Protein AF-A0A126QWK6-F1 (afdb_monomer)

Nearest PDB structures (foldseek):
  6i5v-assembly1_A  TM=4.350E-01  e=7.421E+00  Bifidobacterium animalis subsp. lactis

Structure (mmCIF, N/CA/C/O backbone):
data_AF-A0A126QWK6-F1
#
_entry.id   AF-A0A126QWK6-F1
#
loop_
_atom_site.group_PDB
_atom_site.id
_atom_site.type_symbol
_atom_site.label_atom_id
_atom_site.label_alt_id
_atom_site.label_comp_id
_atom_site.label_asym_id
_atom_site.label_entity_id
_atom_site.label_seq_id
_atom_site.pdbx_PDB_ins_code
_atom_site.Cartn_x
_atom_site.Cartn_y
_atom_site.Cartn_z
_atom_site.occupancy
_atom_site.B_iso_or_equiv
_atom_site.auth_seq_id
_atom_site.auth_comp_id
_atom_site.auth_asym_id
_atom_site.auth_atom_id
_atom_site.pdbx_PDB_model_num
ATOM 1 N N . MET A 1 1 ? -52.380 3.156 45.733 1.00 68.06 1 MET A N 1
ATOM 2 C CA . MET A 1 1 ? -51.378 4.112 46.2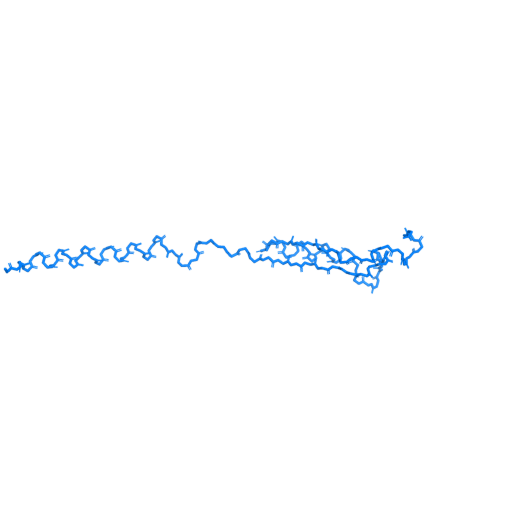57 1.00 68.06 1 MET A CA 1
ATOM 3 C C . MET A 1 1 ? -50.035 3.400 46.301 1.00 68.06 1 MET A C 1
ATOM 5 O O . MET A 1 1 ? -49.909 2.429 47.035 1.00 68.06 1 MET A O 1
ATOM 9 N N . ILE A 1 2 ? -49.073 3.792 45.464 1.00 70.88 2 ILE A N 1
ATOM 10 C CA . ILE A 1 2 ? -47.746 3.155 45.439 1.00 70.88 2 ILE A CA 1
ATOM 11 C C . ILE A 1 2 ? -46.962 3.650 46.657 1.00 70.88 2 ILE A C 1
ATOM 13 O O . ILE A 1 2 ? -46.935 4.848 46.936 1.00 70.88 2 ILE A O 1
ATOM 17 N N . SER A 1 3 ? -46.359 2.734 47.417 1.00 82.00 3 SER A N 1
ATOM 18 C CA . SER A 1 3 ? -45.609 3.111 48.615 1.00 82.00 3 SER A CA 1
ATOM 19 C C . SER A 1 3 ? -44.305 3.815 48.229 1.00 82.00 3 SER A C 1
ATOM 21 O O . SER A 1 3 ? -43.636 3.445 47.263 1.00 82.00 3 SER A O 1
ATOM 23 N N . ARG A 1 4 ? -43.903 4.824 49.010 1.00 82.38 4 ARG A N 1
ATOM 24 C CA . ARG A 1 4 ? -42.670 5.600 48.777 1.00 82.38 4 ARG A CA 1
ATOM 25 C C . ARG A 1 4 ? -41.425 4.708 48.643 1.00 82.38 4 ARG A C 1
ATOM 27 O O . ARG A 1 4 ? -40.516 5.035 47.893 1.00 82.38 4 ARG A O 1
ATOM 34 N N . LYS A 1 5 ? -41.418 3.554 49.320 1.00 85.75 5 LYS A N 1
ATOM 35 C CA . LYS A 1 5 ? -40.352 2.543 49.250 1.00 85.75 5 LYS A CA 1
ATOM 36 C C . LYS A 1 5 ? -40.263 1.879 47.871 1.00 85.75 5 LYS A C 1
ATOM 38 O O . LYS A 1 5 ? -39.162 1.666 47.379 1.00 85.75 5 LYS A O 1
ATOM 43 N N . VAL A 1 6 ? -41.405 1.607 47.236 1.00 85.31 6 VAL A N 1
ATOM 44 C CA . VAL A 1 6 ? -41.462 1.032 45.882 1.00 85.31 6 VAL A CA 1
ATOM 45 C C . VAL A 1 6 ? -40.958 2.040 44.851 1.00 85.31 6 VAL A C 1
ATOM 47 O O . VAL A 1 6 ? -40.177 1.674 43.982 1.00 85.31 6 VAL A O 1
ATOM 50 N N . VAL A 1 7 ? -41.315 3.321 44.988 1.00 85.06 7 VAL A N 1
ATOM 51 C CA 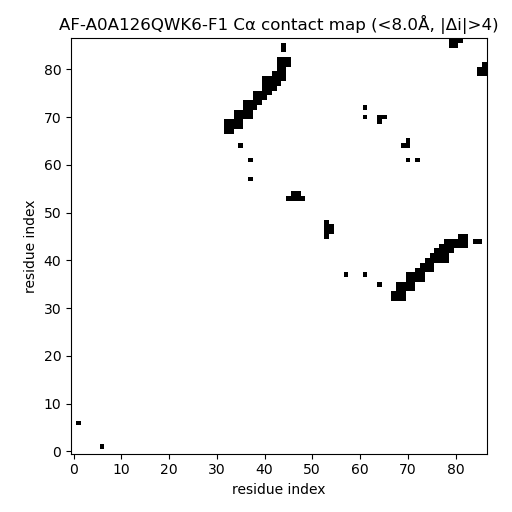. VAL A 1 7 ? -40.816 4.378 44.086 1.00 85.06 7 VAL A CA 1
ATOM 52 C C . VAL A 1 7 ? -39.294 4.513 44.180 1.00 85.06 7 VAL A C 1
ATOM 54 O O . VAL A 1 7 ? -38.618 4.548 43.157 1.00 85.06 7 VAL A O 1
ATOM 57 N N . VAL A 1 8 ? -38.740 4.526 45.397 1.00 88.00 8 VAL A N 1
ATOM 58 C CA . VAL A 1 8 ? -37.284 4.622 45.607 1.00 88.00 8 VAL A CA 1
ATOM 59 C C . VAL A 1 8 ? -36.550 3.408 45.030 1.00 88.00 8 VAL A C 1
ATOM 61 O O . VAL A 1 8 ? -35.520 3.578 44.384 1.00 88.00 8 VAL A O 1
ATOM 64 N N . ALA A 1 9 ? -37.090 2.199 45.204 1.00 87.69 9 ALA A N 1
ATOM 65 C CA . ALA A 1 9 ? -36.492 0.985 44.654 1.00 87.69 9 ALA A CA 1
ATOM 66 C C . ALA A 1 9 ? -36.470 0.993 43.116 1.00 87.69 9 ALA A C 1
ATOM 68 O O . ALA A 1 9 ? -35.448 0.671 42.516 1.00 87.69 9 ALA A O 1
ATOM 69 N N . VAL A 1 10 ? -37.562 1.420 42.474 1.00 85.69 10 VAL A N 1
ATOM 70 C CA . VAL A 1 10 ? -37.644 1.503 41.006 1.00 85.69 10 VAL A CA 1
ATOM 71 C C . VAL A 1 10 ? -36.655 2.530 40.450 1.00 85.69 10 VAL A C 1
ATOM 73 O O . VAL A 1 10 ? -35.960 2.243 39.478 1.00 85.69 10 VAL A O 1
ATOM 76 N N . VAL A 1 11 ? -36.535 3.698 41.088 1.00 86.00 11 VAL A N 1
ATOM 77 C CA . VAL A 1 11 ? -35.577 4.735 40.670 1.00 86.00 11 VAL A CA 1
ATOM 78 C C . VAL A 1 11 ? -34.130 4.262 40.841 1.00 86.00 11 VAL A C 1
ATOM 80 O O . VAL A 1 11 ? -33.311 4.477 39.950 1.00 86.00 11 VAL A O 1
ATOM 83 N N . ALA A 1 12 ? -33.812 3.572 41.940 1.00 85.31 12 ALA A N 1
ATOM 84 C CA . ALA A 1 12 ? -32.473 3.030 42.172 1.00 85.31 12 ALA A CA 1
ATOM 85 C C . ALA A 1 12 ? -32.085 1.967 41.128 1.00 85.31 12 ALA A C 1
ATOM 87 O O . ALA A 1 12 ? -30.967 1.986 40.616 1.00 85.31 12 ALA A O 1
ATOM 88 N N . VAL A 1 13 ? -33.018 1.079 40.766 1.00 85.06 13 VAL A N 1
ATOM 89 C CA . VAL A 1 13 ? -32.798 0.059 39.727 1.00 85.06 13 VAL A CA 1
ATOM 90 C C . VAL A 1 13 ? -32.632 0.700 38.348 1.00 85.06 13 VAL A C 1
ATOM 92 O O . VAL A 1 13 ? -31.723 0.323 37.613 1.00 85.06 13 VAL A O 1
ATOM 95 N N . ALA A 1 14 ? -33.445 1.703 38.008 1.00 80.94 14 ALA A N 1
ATOM 96 C CA . ALA A 1 14 ? -33.321 2.418 36.738 1.00 80.94 14 ALA A CA 1
ATOM 97 C C . ALA A 1 14 ? -31.956 3.119 36.601 1.00 80.94 14 ALA A C 1
ATOM 99 O O . ALA A 1 14 ? -31.311 3.013 35.561 1.00 80.94 14 ALA A O 1
ATOM 100 N N . LEU A 1 15 ? -31.477 3.775 37.664 1.00 78.44 15 LEU A N 1
ATOM 101 C CA . LEU A 1 15 ? -30.160 4.423 37.677 1.00 78.44 15 LEU A CA 1
ATOM 102 C C . LEU A 1 15 ? -29.009 3.416 37.553 1.00 78.44 15 LEU A C 1
ATOM 104 O O . LEU A 1 15 ? -28.065 3.663 36.804 1.00 78.44 15 LEU A O 1
ATOM 108 N N . ALA A 1 16 ? -29.099 2.272 38.237 1.00 76.12 16 ALA A N 1
ATOM 109 C CA . ALA A 1 16 ? -28.101 1.210 38.129 1.00 76.12 16 ALA A CA 1
ATOM 110 C C . ALA A 1 16 ? -28.036 0.626 36.705 1.00 76.12 16 ALA A C 1
ATOM 112 O O . ALA A 1 16 ? -26.947 0.407 36.181 1.00 76.12 16 ALA A O 1
ATOM 113 N N . LEU A 1 17 ? -29.186 0.437 36.049 1.00 72.38 17 LEU A N 1
ATOM 114 C CA . LEU A 1 17 ? -29.247 -0.051 34.668 1.00 72.38 17 LEU A CA 1
ATOM 115 C C . LEU A 1 17 ? -28.676 0.965 33.666 1.00 72.38 17 LEU A C 1
ATOM 117 O O . LEU A 1 17 ? -27.934 0.575 32.766 1.00 72.38 17 LEU A O 1
ATOM 121 N N . CYS A 1 18 ? -28.944 2.261 33.847 1.00 64.75 18 CYS A N 1
ATOM 122 C CA . CYS A 1 18 ? -28.359 3.312 33.008 1.00 64.75 18 CYS A CA 1
ATOM 123 C C . CYS A 1 18 ? -26.829 3.400 33.146 1.00 64.75 18 CYS A C 1
ATOM 125 O O . CYS A 1 18 ? -26.141 3.642 32.157 1.00 64.75 18 CYS A O 1
ATOM 127 N N . ALA A 1 19 ? -26.283 3.170 34.345 1.00 60.84 19 ALA A N 1
ATOM 128 C CA . ALA A 1 19 ? -24.837 3.186 34.571 1.00 60.84 19 ALA A CA 1
ATOM 129 C C . ALA A 1 19 ? -24.112 2.018 33.874 1.00 60.84 19 ALA A C 1
ATOM 131 O O . ALA A 1 19 ? -22.986 2.183 33.412 1.00 60.8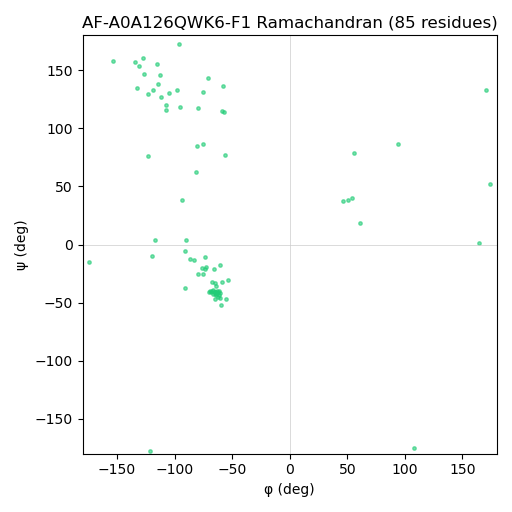4 19 ALA A O 1
ATOM 132 N N . VAL A 1 20 ? -24.760 0.854 33.745 1.00 58.06 20 VAL A N 1
ATOM 133 C CA . VAL A 1 20 ? -24.174 -0.314 33.067 1.00 58.06 20 VAL A CA 1
ATOM 134 C C . VAL A 1 20 ? -24.043 -0.075 31.561 1.00 58.06 20 VAL A C 1
ATOM 136 O O . VAL A 1 20 ? -22.996 -0.385 31.001 1.00 58.06 20 VAL A O 1
ATOM 139 N N . VAL A 1 21 ? -25.026 0.556 30.906 1.00 56.19 21 VAL A N 1
ATOM 140 C CA . VAL A 1 21 ? -24.993 0.830 29.450 1.00 56.19 21 VAL A CA 1
ATOM 141 C C . VAL A 1 21 ? -23.784 1.684 29.037 1.00 56.19 21 VAL A C 1
ATOM 143 O O . VAL A 1 21 ? -23.237 1.481 27.956 1.00 56.19 21 VAL A O 1
ATOM 146 N N . VAL A 1 22 ? -23.320 2.584 29.910 1.00 54.88 22 VAL A N 1
ATOM 147 C CA . VAL A 1 22 ? -22.148 3.443 29.656 1.00 54.88 22 VAL A CA 1
ATOM 148 C C . VAL A 1 22 ? -20.821 2.677 29.776 1.00 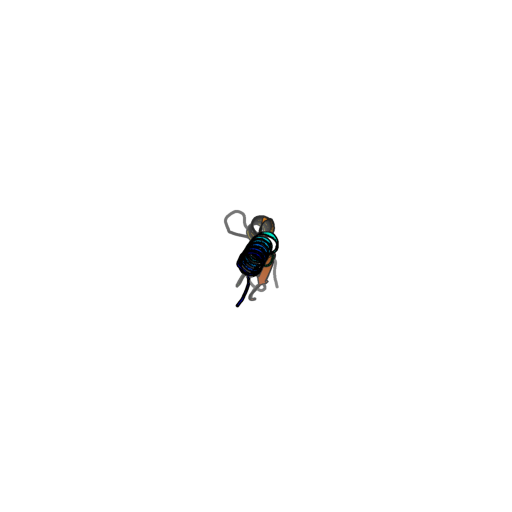54.88 22 VAL A C 1
ATOM 150 O O . VAL A 1 22 ? -19.842 3.054 29.140 1.00 54.88 22 VAL A O 1
ATOM 153 N N . ILE A 1 23 ? -20.774 1.589 30.552 1.00 57.31 23 ILE A N 1
ATOM 154 C CA . ILE A 1 23 ? -19.539 0.824 30.805 1.00 57.31 23 ILE A CA 1
ATOM 155 C C . ILE A 1 23 ? -19.348 -0.302 29.777 1.00 57.31 23 ILE A C 1
ATOM 157 O O . ILE A 1 23 ? -18.221 -0.553 29.359 1.00 57.31 23 ILE A O 1
ATOM 161 N N . VAL A 1 24 ? -20.424 -0.973 29.341 1.00 54.81 24 VAL A N 1
ATOM 162 C CA . VAL A 1 24 ? -20.327 -2.081 28.360 1.00 54.81 24 VAL A CA 1
ATOM 163 C C . VAL A 1 24 ? -20.344 -1.631 26.904 1.00 54.81 24 VAL A C 1
ATOM 165 O O . VAL A 1 24 ? -20.021 -2.432 26.032 1.00 54.81 24 VAL A O 1
ATOM 168 N N . ASN A 1 25 ? -20.689 -0.374 26.629 1.00 54.12 25 ASN A N 1
ATOM 169 C CA . ASN A 1 25 ? -20.649 0.165 25.279 1.00 54.12 25 ASN A CA 1
ATOM 170 C C . ASN A 1 25 ? -19.752 1.407 25.243 1.00 54.12 25 ASN A C 1
ATOM 172 O O . ASN A 1 25 ? -20.257 2.534 25.219 1.00 54.12 25 ASN A O 1
ATOM 176 N N . PRO A 1 26 ? -18.413 1.243 25.258 1.00 52.31 26 PRO A N 1
ATOM 177 C CA . PRO A 1 26 ? -17.566 2.329 24.810 1.00 52.31 26 PRO A CA 1
ATOM 178 C C . PRO A 1 26 ? -17.995 2.613 23.368 1.00 52.31 26 PRO A C 1
ATOM 180 O O . PRO A 1 26 ? -17.885 1.747 22.501 1.00 52.31 26 PRO A O 1
ATOM 183 N N . PHE A 1 27 ? -18.549 3.798 23.126 1.00 53.06 27 PHE A N 1
ATOM 184 C CA . PHE A 1 27 ? -18.827 4.345 21.799 1.00 53.06 27 PHE A CA 1
ATOM 185 C C . PHE A 1 27 ? -17.527 4.385 20.969 1.00 53.06 27 PHE A C 1
ATOM 187 O O . PHE A 1 27 ? -16.884 5.423 20.849 1.00 53.06 27 PHE A O 1
ATOM 194 N N . GLY A 1 28 ? -17.100 3.236 20.448 1.00 51.16 28 GLY A N 1
ATOM 195 C CA . GLY A 1 28 ? -15.800 3.066 19.794 1.00 51.16 28 GLY A CA 1
ATOM 196 C C . GLY A 1 28 ? -15.345 1.617 19.591 1.00 51.16 28 GLY A C 1
ATOM 197 O O . GLY A 1 28 ? -14.257 1.393 19.065 1.00 51.16 28 GLY A O 1
ATOM 198 N N . GLY A 1 29 ? -16.144 0.622 19.987 1.00 49.50 29 GLY A N 1
ATOM 199 C CA . GLY A 1 29 ? -15.841 -0.789 19.757 1.00 49.50 29 GLY A CA 1
ATOM 200 C C . GLY A 1 29 ? -16.059 -1.232 18.308 1.00 49.50 29 GLY A C 1
ATOM 201 O O . GLY A 1 29 ? -17.104 -1.788 17.994 1.00 49.50 29 GLY A O 1
ATOM 202 N N . GLY A 1 30 ? -15.036 -1.047 17.470 1.00 50.78 30 GLY A N 1
ATOM 203 C CA . GLY A 1 30 ? -14.772 -1.907 16.313 1.00 50.78 30 GLY A CA 1
ATOM 204 C C . GLY A 1 30 ? -15.354 -1.442 14.982 1.00 50.78 30 GLY A C 1
ATOM 205 O O . GLY A 1 30 ? -16.432 -1.874 14.606 1.00 50.78 30 GLY A O 1
ATOM 206 N N . LEU A 1 31 ? -14.600 -0.591 14.278 1.00 52.38 31 LEU A N 1
ATOM 207 C CA . LEU A 1 31 ? -14.277 -0.646 12.836 1.00 52.38 31 LEU A CA 1
ATOM 208 C C . LEU A 1 31 ? -13.499 0.639 12.455 1.00 52.38 31 LEU A C 1
ATOM 210 O O . LEU A 1 31 ? -13.854 1.345 11.524 1.00 52.38 31 LEU A O 1
ATOM 214 N N . ASN A 1 32 ? -12.429 0.971 13.186 1.00 56.41 32 ASN A N 1
ATOM 215 C CA . ASN A 1 32 ? -11.477 2.015 12.766 1.00 56.41 32 ASN A CA 1
ATOM 216 C C . ASN A 1 32 ? -10.298 1.398 11.999 1.00 56.41 32 ASN A C 1
ATOM 218 O O . ASN A 1 32 ? -9.156 1.798 12.182 1.00 56.41 32 ASN A O 1
ATOM 222 N N . ALA A 1 33 ? -10.553 0.388 11.165 1.00 58.69 33 ALA A N 1
ATOM 223 C CA . ALA A 1 33 ? -9.581 0.020 10.147 1.00 58.69 33 ALA A CA 1
ATOM 224 C C . ALA A 1 33 ? -9.772 1.005 8.989 1.00 58.69 33 ALA A C 1
ATOM 226 O O . ALA A 1 33 ? -10.540 0.747 8.062 1.00 58.69 33 ALA A O 1
ATOM 227 N N . SER A 1 34 ? -9.132 2.170 9.087 1.00 77.19 34 SER A N 1
ATOM 228 C CA . SER A 1 34 ? -8.945 3.034 7.924 1.00 77.19 34 SER A CA 1
ATOM 229 C C . SER A 1 34 ? -8.186 2.228 6.869 1.00 77.19 34 SER A C 1
ATOM 231 O O . SER A 1 34 ? -7.277 1.460 7.192 1.00 77.19 34 SER A O 1
ATOM 233 N N . PHE A 1 35 ? -8.610 2.324 5.612 1.00 88.31 35 PHE A N 1
ATOM 234 C CA . PHE A 1 35 ? -7.920 1.670 4.508 1.00 88.31 35 PHE A CA 1
ATOM 235 C C . PHE A 1 35 ? -7.293 2.718 3.600 1.00 88.31 35 PHE A C 1
ATOM 237 O O . PHE A 1 35 ? -7.835 3.807 3.407 1.00 88.31 35 PHE A O 1
ATOM 244 N N . VAL A 1 36 ? -6.145 2.370 3.038 1.00 9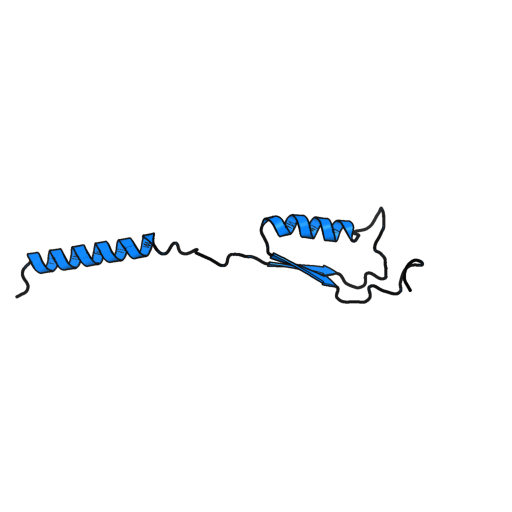3.56 36 VAL A N 1
ATOM 245 C CA . VAL A 1 36 ? -5.387 3.212 2.116 1.00 93.56 36 VAL A CA 1
ATOM 246 C C . VAL A 1 36 ? -5.299 2.478 0.786 1.00 93.56 36 VAL A C 1
ATOM 248 O O . VAL A 1 36 ? -4.995 1.286 0.746 1.00 93.56 36 VAL A O 1
ATOM 251 N N . ILE A 1 37 ? -5.576 3.186 -0.308 1.00 96.00 37 ILE A N 1
ATOM 252 C CA . ILE A 1 37 ? -5.336 2.693 -1.664 1.00 96.00 37 ILE A CA 1
ATOM 253 C C . ILE A 1 37 ? -4.135 3.452 -2.214 1.00 96.00 37 ILE A C 1
ATOM 255 O O . ILE A 1 37 ? -4.200 4.664 -2.406 1.00 96.00 37 ILE A O 1
ATOM 259 N N . ILE A 1 38 ? -3.051 2.730 -2.476 1.00 95.69 38 ILE A N 1
ATOM 260 C CA . ILE A 1 38 ? -1.906 3.238 -3.228 1.00 95.69 38 ILE A CA 1
ATOM 261 C C . ILE A 1 38 ? -2.107 2.799 -4.675 1.00 95.69 38 ILE A C 1
ATOM 263 O O . ILE A 1 38 ? -2.178 1.597 -4.940 1.00 95.69 38 ILE A O 1
ATOM 267 N N . HIS A 1 39 ? -2.228 3.757 -5.593 1.00 95.50 39 HIS A N 1
ATOM 268 C CA . HIS A 1 39 ? -2.438 3.467 -7.007 1.00 95.50 39 HIS A CA 1
ATOM 269 C C . HIS A 1 39 ? -1.253 3.922 -7.866 1.00 95.50 39 HIS A C 1
ATOM 271 O O . HIS A 1 39 ? -0.720 5.013 -7.661 1.00 95.50 39 HIS A O 1
ATOM 277 N N . THR A 1 40 ? -0.869 3.095 -8.836 1.00 93.62 40 THR A N 1
ATOM 278 C CA . THR A 1 40 ? 0.094 3.417 -9.902 1.00 93.62 40 THR A CA 1
ATOM 279 C C . THR A 1 40 ? -0.607 3.393 -11.260 1.00 93.62 40 THR A C 1
ATOM 281 O O . THR A 1 40 ? -1.655 2.764 -11.406 1.00 93.62 40 THR A O 1
ATOM 284 N N . ASN A 1 41 ? -0.074 4.123 -12.239 1.00 93.31 41 ASN A N 1
ATOM 285 C CA . ASN A 1 41 ? -0.542 4.117 -13.628 1.00 93.31 41 ASN A CA 1
ATOM 286 C C . ASN A 1 41 ? 0.609 4.498 -14.564 1.00 93.31 41 ASN A C 1
ATOM 288 O O . ASN A 1 41 ? 1.539 5.168 -14.107 1.00 93.31 41 ASN A O 1
ATOM 292 N N . ASP A 1 42 ? 0.512 4.119 -15.842 1.00 91.62 42 ASP A N 1
ATOM 293 C CA . ASP A 1 42 ? 1.418 4.543 -16.926 1.00 91.62 42 ASP A CA 1
ATOM 294 C C . ASP A 1 42 ? 2.896 4.355 -16.585 1.00 91.62 42 ASP A C 1
ATOM 296 O O . ASP A 1 42 ? 3.749 5.197 -16.876 1.00 91.62 42 ASP A O 1
ATOM 300 N N . THR A 1 43 ? 3.215 3.259 -15.897 1.00 89.44 43 THR A N 1
ATOM 301 C CA . THR A 1 43 ? 4.584 3.064 -15.427 1.00 89.44 43 THR A CA 1
ATOM 302 C C . THR A 1 43 ? 5.532 2.721 -16.561 1.00 89.44 43 THR A C 1
ATOM 304 O O . THR A 1 43 ? 6.724 2.940 -16.384 1.00 89.44 43 THR A O 1
ATOM 307 N N . HIS A 1 44 ? 5.047 2.250 -17.719 1.00 89.75 44 HIS A N 1
ATOM 308 C CA . HIS A 1 44 ? 5.821 2.126 -18.960 1.00 89.75 44 HIS A CA 1
ATOM 309 C C . HIS A 1 44 ? 7.209 1.480 -18.763 1.00 89.75 44 HIS A C 1
ATOM 311 O O . HIS A 1 44 ? 8.200 1.872 -19.376 1.00 89.75 44 HIS A O 1
ATOM 317 N N . CYS A 1 45 ? 7.299 0.489 -17.871 1.00 86.75 45 CYS A N 1
ATOM 318 C CA . CYS A 1 45 ? 8.542 -0.175 -17.462 1.00 86.75 45 CYS A CA 1
ATOM 319 C C . CYS A 1 45 ? 9.624 0.711 -16.799 1.00 86.75 45 CYS A C 1
ATOM 321 O O . CYS A 1 45 ? 10.784 0.296 -16.694 1.00 86.75 45 CYS A O 1
ATOM 323 N N . PHE A 1 46 ? 9.271 1.894 -16.297 1.00 85.06 46 PHE A N 1
ATOM 324 C CA . PHE A 1 46 ? 10.110 2.765 -15.464 1.00 85.06 46 PHE A CA 1
ATOM 325 C C . PHE A 1 46 ? 10.089 2.313 -13.996 1.00 85.06 46 PHE A C 1
ATOM 327 O O . PHE A 1 46 ? 9.638 3.017 -13.094 1.00 85.06 46 PHE A O 1
ATOM 334 N N . TYR A 1 47 ? 10.569 1.094 -13.753 1.00 81.94 47 TYR A N 1
ATOM 335 C CA . TYR A 1 47 ? 10.613 0.510 -12.408 1.00 81.94 47 TYR A CA 1
ATOM 336 C C . TYR A 1 47 ? 11.795 1.008 -11.569 1.00 81.94 47 TYR A C 1
ATOM 338 O O . TYR A 1 47 ? 11.723 1.007 -10.339 1.00 81.94 47 TYR A O 1
ATOM 346 N N . GLU A 1 48 ? 12.865 1.437 -12.238 1.00 75.56 48 GLU A N 1
ATOM 347 C CA . GLU A 1 48 ? 14.151 1.810 -11.654 1.00 75.56 48 GLU A CA 1
ATOM 348 C C . GLU A 1 48 ? 14.553 3.220 -12.111 1.00 75.56 48 GLU A C 1
ATOM 350 O O . GLU A 1 48 ? 14.257 3.635 -13.232 1.00 75.56 48 GLU A O 1
ATOM 355 N N . GLY A 1 49 ? 15.245 3.959 -11.244 1.00 68.44 49 GLY A N 1
ATOM 356 C CA . GLY A 1 49 ? 15.793 5.276 -11.557 1.00 68.44 49 GLY A CA 1
ATOM 357 C C . GLY A 1 49 ? 16.334 5.963 -10.306 1.00 68.44 49 GLY A C 1
ATOM 358 O O . GLY A 1 49 ? 15.646 5.987 -9.286 1.00 68.44 49 GLY A O 1
ATOM 359 N N . ASP A 1 50 ? 17.547 6.515 -10.398 1.00 61.94 50 ASP A N 1
ATOM 360 C CA . ASP A 1 50 ? 18.231 7.200 -9.287 1.00 61.94 50 ASP A CA 1
ATOM 361 C C . ASP A 1 50 ? 17.629 8.584 -8.971 1.00 61.94 50 ASP A C 1
ATOM 363 O O . ASP A 1 50 ? 17.751 9.066 -7.848 1.00 61.94 50 ASP A O 1
ATOM 367 N N . ASP A 1 51 ? 16.913 9.192 -9.928 1.00 61.06 51 ASP A N 1
ATOM 368 C CA . ASP A 1 51 ? 16.428 10.580 -9.839 1.00 61.06 51 ASP A CA 1
ATOM 369 C C . ASP A 1 51 ? 14.889 10.723 -9.846 1.00 61.06 51 ASP A C 1
ATOM 371 O O . ASP A 1 51 ? 14.369 11.841 -9.874 1.00 61.06 51 ASP A O 1
ATOM 375 N N . GLN A 1 52 ? 14.129 9.618 -9.846 1.00 63.06 52 GLN A N 1
ATOM 376 C CA . GLN A 1 52 ? 12.658 9.640 -9.927 1.00 63.06 52 GLN A CA 1
ATOM 377 C C . GLN A 1 52 ? 11.991 8.770 -8.854 1.00 63.06 52 GLN A C 1
ATOM 379 O O . GLN A 1 52 ? 12.559 7.785 -8.387 1.00 63.06 52 GLN A O 1
ATOM 384 N N . LEU A 1 53 ? 10.751 9.128 -8.489 1.00 73.31 53 LEU A N 1
ATOM 385 C CA . LEU A 1 53 ? 9.863 8.275 -7.692 1.00 73.31 53 LEU A CA 1
ATOM 386 C C . LEU A 1 53 ? 9.687 6.938 -8.416 1.00 73.31 53 LEU A C 1
ATOM 388 O O . LEU A 1 53 ? 9.112 6.890 -9.500 1.00 73.31 53 LEU A O 1
ATOM 392 N N . ASN A 1 54 ? 10.193 5.867 -7.815 1.00 84.56 54 ASN A N 1
ATOM 393 C CA . ASN A 1 54 ? 10.208 4.532 -8.405 1.00 84.56 54 ASN A CA 1
ATOM 394 C C . ASN A 1 54 ? 9.454 3.534 -7.507 1.00 84.56 54 ASN A C 1
ATOM 396 O O . ASN A 1 54 ? 8.891 3.895 -6.466 1.00 84.56 54 ASN A O 1
ATOM 400 N N . PHE A 1 55 ? 9.429 2.255 -7.887 1.00 89.75 55 PHE A N 1
ATOM 401 C CA . PHE A 1 55 ? 8.648 1.252 -7.154 1.00 89.75 55 PHE A CA 1
ATOM 402 C C . PHE A 1 55 ? 9.166 0.990 -5.731 1.00 89.75 55 PHE A C 1
ATOM 404 O O . PHE A 1 55 ? 8.385 0.566 -4.877 1.00 89.75 55 PHE A O 1
ATOM 411 N N . SER A 1 56 ? 10.429 1.316 -5.424 1.00 89.88 56 SER A N 1
ATOM 412 C CA . SER A 1 56 ? 10.919 1.286 -4.038 1.00 89.88 56 SER A CA 1
ATOM 413 C C . SER A 1 56 ? 10.213 2.329 -3.167 1.00 89.88 56 SER A C 1
ATOM 415 O O . SER A 1 56 ? 9.921 2.057 -2.003 1.00 89.88 56 SER A O 1
ATOM 417 N N . THR A 1 57 ? 9.835 3.480 -3.734 1.00 89.12 57 THR A N 1
ATOM 418 C CA . THR A 1 57 ? 9.038 4.479 -3.015 1.00 89.12 57 THR A CA 1
ATOM 419 C C . THR A 1 57 ? 7.613 3.993 -2.776 1.00 89.12 57 THR A C 1
ATOM 421 O O . THR A 1 57 ? 7.093 4.168 -1.679 1.00 89.12 57 THR A O 1
ATOM 424 N N . VAL A 1 58 ? 6.993 3.328 -3.757 1.00 92.12 58 VAL A N 1
ATOM 425 C CA . VAL A 1 58 ? 5.661 2.712 -3.596 1.00 92.12 58 VAL A CA 1
ATOM 426 C C . VAL A 1 58 ? 5.684 1.650 -2.490 1.00 92.12 58 VAL A C 1
ATOM 428 O O . VAL A 1 58 ? 4.772 1.599 -1.663 1.00 92.12 58 VAL A O 1
ATOM 431 N N . ALA A 1 59 ? 6.743 0.837 -2.436 1.00 93.06 59 ALA A N 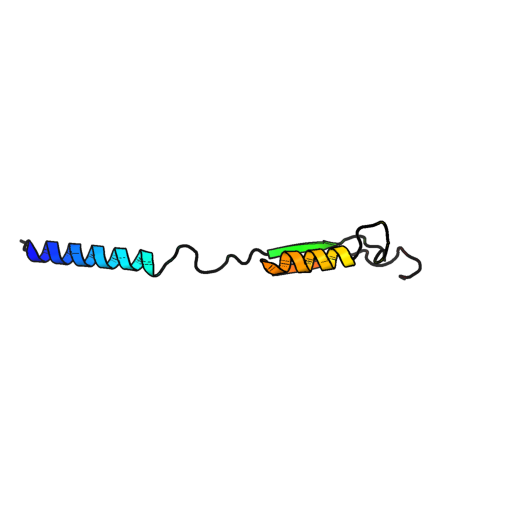1
ATOM 432 C CA . ALA A 1 59 ? 6.938 -0.166 -1.393 1.00 93.06 59 ALA A CA 1
ATOM 433 C C . ALA A 1 59 ? 7.119 0.468 -0.003 1.00 93.06 59 ALA A C 1
ATOM 435 O O . ALA A 1 59 ? 6.428 0.068 0.935 1.00 93.06 59 ALA A O 1
ATOM 436 N N . ALA A 1 60 ? 7.970 1.491 0.116 1.00 93.62 60 ALA A N 1
ATOM 437 C CA . ALA A 1 60 ? 8.178 2.215 1.371 1.00 93.62 60 ALA A CA 1
ATOM 438 C C . ALA A 1 60 ? 6.888 2.896 1.862 1.00 93.62 60 ALA A C 1
ATOM 440 O O . ALA A 1 60 ? 6.557 2.842 3.044 1.00 93.62 60 ALA A O 1
ATOM 441 N N . LEU A 1 61 ? 6.113 3.480 0.943 1.00 93.62 61 LEU A N 1
ATOM 442 C CA . LEU A 1 61 ? 4.833 4.108 1.256 1.00 93.62 61 LEU A CA 1
ATOM 443 C C . LEU A 1 61 ? 3.814 3.069 1.753 1.00 93.62 61 LEU A C 1
ATOM 445 O O . LEU A 1 61 ? 3.098 3.311 2.723 1.00 93.62 61 LEU A O 1
ATOM 449 N N . ARG A 1 62 ? 3.773 1.884 1.130 1.00 95.69 62 ARG A N 1
ATOM 450 C CA . ARG A 1 62 ? 2.933 0.769 1.589 1.00 95.69 62 ARG A CA 1
ATOM 451 C C . ARG A 1 62 ? 3.306 0.337 3.003 1.00 95.69 62 ARG A C 1
ATOM 453 O O . ARG A 1 62 ? 2.398 0.134 3.804 1.00 95.69 62 ARG A O 1
ATOM 460 N N . GLU A 1 63 ? 4.594 0.183 3.294 1.00 96.12 63 GLU A N 1
ATOM 461 C CA . GLU A 1 63 ? 5.079 -0.192 4.626 1.00 96.12 63 GLU A CA 1
ATOM 462 C C . GLU A 1 63 ? 4.655 0.844 5.671 1.00 96.12 63 GLU A C 1
ATOM 464 O O . GLU A 1 63 ? 3.963 0.486 6.622 1.00 96.12 63 GLU A O 1
ATOM 469 N N . GLN A 1 64 ? 4.933 2.126 5.414 1.00 94.31 64 GLN A N 1
ATOM 470 C CA . GLN A 1 64 ? 4.570 3.231 6.302 1.00 94.31 64 GLN A CA 1
ATOM 471 C C . GLN A 1 64 ? 3.066 3.262 6.621 1.00 94.31 64 GLN A C 1
ATOM 473 O O . GLN A 1 64 ? 2.674 3.398 7.776 1.00 94.31 64 GLN A O 1
ATOM 478 N N . TYR A 1 65 ? 2.194 3.130 5.617 1.00 93.00 65 TYR A N 1
ATOM 479 C CA . TYR A 1 65 ? 0.747 3.170 5.860 1.00 93.00 65 TYR A CA 1
ATOM 480 C C . TYR A 1 65 ? 0.193 1.883 6.475 1.00 93.00 65 TYR A C 1
ATOM 482 O O . TYR A 1 65 ? -0.881 1.929 7.078 1.00 93.00 65 TYR A O 1
ATOM 490 N N . SER A 1 66 ? 0.901 0.757 6.350 1.00 93.00 66 SER A N 1
ATOM 491 C CA . SER A 1 66 ? 0.471 -0.528 6.916 1.00 93.00 66 SER A CA 1
ATOM 492 C C . SER A 1 66 ? 0.613 -0.598 8.439 1.00 93.00 66 SER A C 1
ATOM 494 O O . SER A 1 66 ? 0.079 -1.530 9.034 1.00 93.00 66 SER A O 1
ATOM 496 N N . GLU A 1 67 ? 1.293 0.365 9.074 1.00 91.12 67 GLU A N 1
ATOM 497 C CA . GLU A 1 67 ? 1.406 0.446 10.539 1.00 91.12 67 GLU A CA 1
ATOM 498 C C . GLU A 1 67 ? 0.035 0.636 11.208 1.00 91.12 67 GLU A C 1
ATOM 500 O O . GLU A 1 67 ? -0.274 -0.034 12.192 1.00 91.12 67 GLU A O 1
ATOM 505 N N . ASP A 1 68 ? -0.813 1.482 10.613 1.00 88.19 68 ASP A N 1
ATOM 506 C CA . ASP A 1 68 ? -2.109 1.873 11.180 1.00 88.19 68 ASP A CA 1
ATOM 507 C C . ASP A 1 68 ? -3.313 1.511 10.288 1.00 88.19 68 ASP A C 1
ATOM 509 O O . ASP A 1 68 ? -4.463 1.648 10.715 1.00 88.19 68 ASP A O 1
ATOM 513 N N . ASN A 1 69 ? -3.087 1.080 9.037 1.00 88.19 69 ASN A N 1
ATOM 514 C CA . ASN A 1 69 ? -4.145 0.944 8.028 1.00 88.19 69 ASN A CA 1
ATOM 515 C C . ASN A 1 69 ? -4.091 -0.379 7.255 1.00 88.19 69 ASN A C 1
ATOM 517 O O . ASN A 1 69 ? -3.042 -0.990 7.061 1.00 88.19 69 ASN A O 1
ATOM 521 N N . VAL A 1 70 ? -5.239 -0.776 6.699 1.00 92.56 70 VAL A N 1
ATOM 522 C CA . VAL A 1 70 ? -5.297 -1.826 5.669 1.00 92.56 70 VAL A CA 1
ATOM 523 C C . VAL A 1 70 ? -4.900 -1.219 4.323 1.00 92.56 70 VAL A C 1
ATOM 525 O O . VAL A 1 70 ? -5.596 -0.339 3.821 1.00 92.56 70 VAL A O 1
ATOM 528 N N . VAL A 1 71 ? -3.806 -1.685 3.714 1.00 95.12 71 VAL A N 1
ATOM 529 C CA . VAL A 1 71 ? -3.282 -1.094 2.469 1.00 95.12 71 VAL A CA 1
ATOM 530 C C . VAL A 1 71 ? -3.518 -1.985 1.248 1.00 95.12 71 VAL A C 1
ATOM 532 O O . VAL A 1 71 ? -2.980 -3.095 1.137 1.00 95.12 71 VAL A O 1
ATOM 535 N N . PHE A 1 72 ? -4.252 -1.454 0.271 1.00 96.25 72 PHE A N 1
ATOM 536 C CA . PHE A 1 72 ? -4.382 -2.020 -1.070 1.00 96.25 72 PHE A CA 1
ATOM 537 C C . PHE A 1 72 ? -3.422 -1.310 -2.022 1.00 96.25 72 PHE A C 1
ATOM 539 O O . PHE A 1 72 ? -3.358 -0.084 -2.045 1.00 96.25 72 PHE A O 1
ATOM 546 N N . THR A 1 73 ? -2.692 -2.082 -2.822 1.00 95.94 73 THR A N 1
ATOM 547 C CA . THR A 1 73 ? -1.872 -1.547 -3.913 1.00 95.94 73 THR A CA 1
ATOM 548 C C . THR A 1 73 ? -2.498 -1.986 -5.226 1.00 95.94 73 THR A C 1
ATOM 550 O O . THR A 1 73 ? -2.785 -3.172 -5.389 1.00 95.94 73 THR A O 1
ATOM 553 N N . VAL A 1 74 ? -2.759 -1.036 -6.122 1.00 96.62 74 VAL A N 1
ATOM 554 C CA . VAL A 1 74 ? -3.469 -1.274 -7.386 1.00 96.62 74 VAL A CA 1
ATOM 555 C C . VAL A 1 74 ? -2.709 -0.604 -8.526 1.00 96.62 74 VAL A C 1
ATOM 557 O O . VAL A 1 74 ? -2.324 0.552 -8.402 1.00 96.62 74 VAL A O 1
ATOM 560 N N . ASP A 1 75 ? -2.528 -1.313 -9.635 1.00 94.06 75 ASP A N 1
ATOM 561 C CA . ASP A 1 75 ? -1.986 -0.749 -10.872 1.00 94.06 75 ASP A CA 1
ATOM 562 C C . ASP A 1 75 ? -3.117 -0.565 -11.894 1.00 94.06 75 ASP A C 1
ATOM 564 O O . ASP A 1 75 ? -3.928 -1.475 -12.093 1.00 94.06 75 ASP A O 1
ATOM 568 N N . ALA A 1 76 ? -3.210 0.625 -12.488 1.00 95.88 76 ALA A N 1
ATOM 569 C CA . ALA A 1 76 ? -4.268 0.994 -13.427 1.00 95.88 76 ALA A CA 1
ATOM 570 C C . ALA A 1 76 ? -3.930 0.685 -14.900 1.00 95.88 76 ALA A C 1
ATOM 572 O O . ALA A 1 76 ? -4.771 0.916 -15.773 1.00 95.88 76 ALA A O 1
ATOM 573 N N . GLY A 1 77 ? -2.777 0.064 -15.168 1.00 91.75 77 GLY A N 1
ATOM 574 C CA . GLY A 1 77 ? -2.379 -0.384 -16.495 1.00 91.75 77 GLY A CA 1
ATOM 575 C C . GLY A 1 77 ? -1.261 0.450 -17.114 1.00 91.75 77 GLY A C 1
ATOM 576 O O . GLY A 1 77 ? -0.658 1.314 -16.484 1.00 91.75 77 GLY A O 1
ATOM 577 N N . ASP A 1 78 ? -0.960 0.105 -18.366 1.00 91.06 78 ASP A N 1
ATOM 578 C CA . ASP A 1 78 ? 0.155 0.650 -19.151 1.00 91.06 78 ASP A CA 1
ATOM 579 C C . ASP A 1 78 ? 1.520 0.537 -18.440 1.00 91.06 78 ASP A C 1
ATOM 581 O O . ASP A 1 78 ? 2.372 1.423 -18.435 1.00 91.06 78 ASP A O 1
ATOM 585 N N . PHE A 1 79 ? 1.716 -0.606 -17.774 1.00 88.62 79 PHE A N 1
ATOM 586 C CA . PHE A 1 79 ? 2.975 -0.969 -17.126 1.00 88.62 79 PHE A CA 1
ATOM 587 C C . PHE A 1 79 ? 3.994 -1.589 -18.098 1.00 88.62 79 PHE A C 1
ATOM 589 O O . PHE A 1 79 ? 5.170 -1.712 -17.759 1.00 88.62 79 PHE A O 1
ATOM 596 N N . LEU A 1 80 ? 3.569 -1.971 -19.308 1.00 85.00 80 LEU A N 1
ATOM 597 C CA . LEU A 1 80 ? 4.422 -2.498 -20.385 1.00 85.00 80 LEU A CA 1
ATOM 598 C C . LEU A 1 80 ? 4.815 -1.387 -21.376 1.00 85.00 80 LEU A C 1
ATOM 600 O O . LEU A 1 80 ? 4.306 -0.277 -21.285 1.00 85.00 80 LEU A O 1
ATOM 604 N N . GLN A 1 81 ? 5.714 -1.681 -22.322 1.00 77.56 81 GLN A N 1
ATOM 605 C CA . GLN A 1 81 ? 6.050 -0.800 -23.453 1.00 77.56 81 GLN A CA 1
ATOM 606 C C . GLN A 1 81 ? 6.511 0.625 -23.090 1.00 77.56 81 GLN A C 1
ATOM 608 O O . GLN A 1 81 ? 5.779 1.596 -23.264 1.00 77.56 81 GLN A O 1
ATOM 613 N N . GLY A 1 82 ? 7.775 0.786 -22.685 1.00 72.50 82 GLY A N 1
ATOM 614 C CA . GLY A 1 82 ? 8.344 2.133 -22.510 1.00 72.50 82 GLY A CA 1
ATOM 615 C C . GLY A 1 82 ? 9.831 2.235 -22.176 1.00 72.50 82 GLY A C 1
ATOM 616 O O . GLY A 1 82 ? 10.427 3.292 -22.385 1.00 72.50 82 GLY A O 1
ATOM 617 N N . THR A 1 83 ? 10.474 1.140 -21.768 1.00 71.62 83 THR A N 1
ATOM 618 C CA . THR A 1 83 ? 11.933 1.065 -21.595 1.00 71.62 83 THR A CA 1
ATOM 619 C C . THR A 1 83 ? 12.522 -0.126 -22.358 1.00 71.62 83 THR A C 1
ATOM 621 O O . THR A 1 83 ? 11.803 -1.072 -22.673 1.00 71.62 83 THR A O 1
ATOM 624 N N . PRO A 1 84 ? 13.841 -0.135 -22.652 1.00 69.94 84 PRO A N 1
ATOM 625 C CA . PRO A 1 84 ? 14.490 -1.250 -23.352 1.00 69.94 84 PRO A CA 1
ATOM 626 C C . PRO A 1 84 ? 14.409 -2.599 -22.622 1.00 69.94 84 PRO A C 1
ATOM 628 O O . PRO A 1 84 ? 14.665 -3.637 -23.228 1.00 69.94 84 PRO A O 1
ATOM 631 N N . THR A 1 85 ? 14.112 -2.591 -21.321 1.00 64.88 85 THR A N 1
ATOM 632 C CA . THR A 1 85 ? 14.022 -3.783 -20.469 1.00 64.88 85 THR A CA 1
ATOM 633 C C . THR A 1 85 ? 12.616 -4.384 -20.407 1.00 64.88 85 THR A C 1
ATOM 635 O O . THR A 1 85 ? 12.464 -5.469 -19.845 1.00 64.88 85 THR A O 1
ATOM 638 N N . GLY A 1 86 ? 11.604 -3.743 -21.002 1.00 55.25 86 GLY A N 1
ATOM 639 C CA . GLY A 1 86 ? 10.232 -4.245 -21.051 1.00 55.25 86 GLY A CA 1
ATOM 640 C C 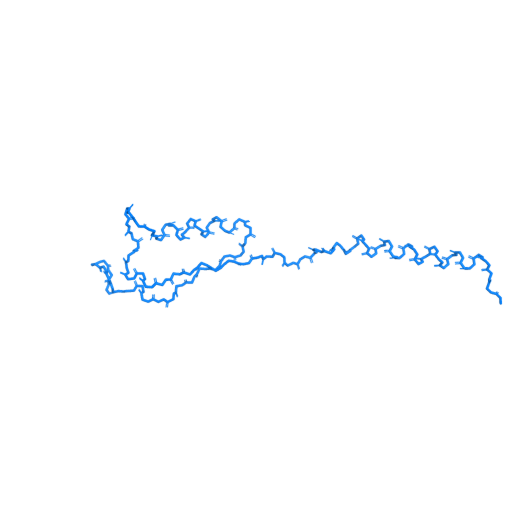. GLY A 1 86 ? 9.708 -4.389 -22.486 1.00 55.25 86 GLY A C 1
ATOM 641 O O . GLY A 1 86 ? 9.844 -3.439 -23.255 1.00 55.25 86 GLY A O 1
ATOM 642 N N . PRO A 1 87 ? 9.141 -5.546 -22.883 1.00 54.16 87 PRO A N 1
ATOM 643 C CA . PRO A 1 87 ? 8.411 -5.670 -24.147 1.00 54.16 87 PRO A CA 1
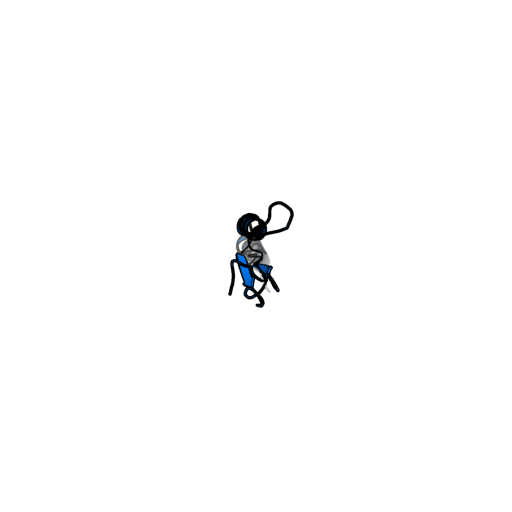ATOM 644 C C . PRO A 1 87 ? 7.125 -4.829 -24.189 1.00 54.16 87 PRO A C 1
ATOM 646 O O . PRO A 1 87 ? 6.635 -4.392 -23.120 1.00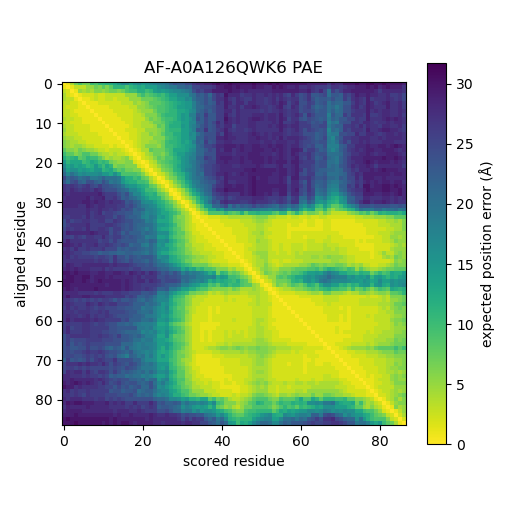 54.16 87 PRO A O 1
#

Mean predicted aligned error: 14.48 Å

Foldseek 3Di:
DDDPVNVVVVVVVVVVVVVVVCVVDPVDPDDPQAEEEAEAELCQQVQDDPPDDHVVNVVVVQVVCVVRHHYHYYYPDNNAHHDPVGD

Radius of gyration: 29.12 Å; Cα contacts (8 Å, |Δi|>4): 77; chains: 1; bounding box: 70×16×73 Å

Sequence (87 aa):
MISRKVVVAVVAVALALCAVVVIVNPFGGGLNASFVIIHTNDTHCFYEGDDQLNFSTVAALREQYSEDNVVFTVDAGDFLQGTPTGP

pLDDT: mean 79.14, std 14.98, range [49.5, 96.62]

Solvent-accessible surface area (backbone atoms only — not comparable to full-atom values): 5366 Å² total; per-residue (Å²): 135,85,54,72,68,58,55,51,52,52,52,53,51,53,52,54,54,58,56,48,56,62,70,78,48,59,94,77,81,80,81,82,71,49,69,44,79,49,75,49,60,68,44,21,47,56,57,72,58,99,89,52,94,27,52,68,51,56,51,52,51,49,55,66,49,45,77,74,27,51,67,47,78,47,75,76,46,55,51,50,60,65,35,98,91,35,104

Secondary structure (DSSP, 8-state):
---HHHHHHHHHHHHHHHHHHHHH--TT-S----EEEEEE---TT----SSS--HHHHHHHHHHHHTTSEEEEEE-S--SSSSTT--